Protein AF-A0A7C7UW87-F1 (afdb_monomer)

Solvent-accessible surface area (backbone atoms only — not comparable to full-atom values): 5677 Å² total; per-residue (Å²): 132,85,72,82,74,76,59,34,58,95,61,98,50,56,70,60,52,50,53,50,52,52,52,53,52,50,53,49,49,60,57,50,72,76,54,95,52,79,64,54,57,56,52,51,52,54,50,51,51,52,52,47,51,54,26,46,54,48,50,44,93,74,79,80,83,76,81,72,90,71,81,81,86,82,82,80,84,73,82,79,79,77,80,81,84,130

Nearest PDB structures (foldseek):
  6igm-assembly1_H  TM=3.902E-01  e=5.536E+00  Homo sapiens

Structure (mmCIF, N/CA/C/O backbone):
data_AF-A0A7C7UW87-F1
#
_entry.id   AF-A0A7C7UW87-F1
#
loop_
_atom_site.group_PDB
_atom_site.id
_atom_site.type_symbol
_atom_site.label_atom_id
_atom_site.label_alt_id
_atom_site.label_comp_id
_atom_site.label_asym_id
_atom_site.label_entity_id
_atom_site.label_seq_id
_atom_site.pdbx_PDB_ins_code
_atom_site.Cartn_x
_atom_site.Cartn_y
_atom_site.Cartn_z
_atom_site.occupancy
_atom_site.B_iso_or_equiv
_atom_site.auth_seq_id
_atom_site.auth_comp_id
_atom_site.auth_asym_id
_atom_site.auth_atom_id
_atom_site.pdbx_PDB_model_num
ATOM 1 N N . MET A 1 1 ? 1.736 9.675 32.329 1.00 42.69 1 MET A N 1
ATOM 2 C CA . MET A 1 1 ? 2.293 9.352 31.001 1.00 42.69 1 MET A CA 1
ATOM 3 C C . MET A 1 1 ? 1.182 9.580 29.999 1.00 42.69 1 MET A C 1
ATOM 5 O O . MET A 1 1 ? 0.157 8.925 30.125 1.00 42.69 1 MET A O 1
ATOM 9 N N . TYR A 1 2 ? 1.322 10.563 29.112 1.00 44.75 2 TYR A N 1
ATOM 10 C CA . TYR A 1 2 ? 0.332 10.806 28.064 1.00 44.75 2 TYR A CA 1
ATOM 11 C C . TYR A 1 2 ? 0.465 9.686 27.036 1.00 44.75 2 TYR A C 1
ATOM 13 O O . TYR A 1 2 ? 1.549 9.486 26.491 1.00 44.75 2 TYR A O 1
ATOM 21 N N . GLY A 1 3 ? -0.603 8.900 26.895 1.00 48.22 3 GLY A N 1
ATOM 22 C CA . GLY A 1 3 ? -0.678 7.818 25.925 1.00 48.22 3 GLY A CA 1
ATOM 23 C C . GLY A 1 3 ? -0.441 8.369 24.528 1.00 48.22 3 GLY A C 1
ATOM 24 O O . GLY A 1 3 ? -0.861 9.484 24.225 1.00 48.22 3 GLY A O 1
ATOM 25 N N . GLU A 1 4 ? 0.271 7.600 23.711 1.00 56.00 4 GLU A N 1
ATOM 26 C CA . GLU A 1 4 ? 0.347 7.835 22.277 1.00 56.00 4 GLU A CA 1
ATOM 27 C C . GLU A 1 4 ? -1.088 7.956 21.754 1.00 56.00 4 GLU A C 1
ATOM 29 O O . GLU A 1 4 ? -1.817 6.967 21.691 1.00 56.00 4 GLU A O 1
ATOM 34 N N . GLU A 1 5 ? -1.522 9.183 21.458 1.00 52.72 5 GLU A N 1
ATOM 35 C CA . GLU A 1 5 ? -2.756 9.421 20.723 1.00 52.72 5 GLU A CA 1
ATOM 36 C C . GLU A 1 5 ? -2.670 8.589 19.448 1.00 52.72 5 GLU A C 1
ATOM 38 O O . GLU A 1 5 ? -1.752 8.771 18.641 1.00 52.72 5 GLU A O 1
ATOM 43 N N . GLU A 1 6 ? -3.596 7.639 19.305 1.00 58.03 6 GLU A N 1
ATOM 44 C CA . GLU A 1 6 ? -3.773 6.867 18.087 1.00 58.03 6 GLU A CA 1
ATOM 45 C C . GLU A 1 6 ? -3.940 7.849 16.921 1.00 58.03 6 GLU A C 1
ATOM 47 O O . GLU A 1 6 ? -5.016 8.398 16.691 1.00 58.03 6 GLU A O 1
ATOM 52 N N . ARG A 1 7 ? -2.854 8.122 16.193 1.00 53.50 7 ARG A N 1
ATOM 53 C CA . ARG A 1 7 ? -2.899 8.972 15.005 1.00 53.50 7 ARG A CA 1
ATOM 54 C C . ARG A 1 7 ? -3.622 8.198 13.912 1.00 53.50 7 ARG A C 1
ATOM 56 O O . ARG A 1 7 ? -3.010 7.392 13.223 1.00 53.50 7 ARG A O 1
ATOM 63 N N . GLY A 1 8 ? -4.920 8.425 13.784 1.00 56.56 8 GLY A N 1
ATOM 64 C CA . GLY A 1 8 ? -5.757 7.843 12.746 1.00 56.56 8 GLY A CA 1
ATOM 65 C C . GLY A 1 8 ? -7.208 8.270 12.914 1.00 56.56 8 GLY A C 1
ATOM 66 O O . GLY A 1 8 ? -7.645 8.602 14.015 1.00 56.56 8 GLY A O 1
ATOM 67 N N . LEU A 1 9 ? -7.975 8.274 11.823 1.00 58.38 9 LEU A N 1
ATOM 68 C CA . LEU A 1 9 ? -9.431 8.384 11.920 1.00 58.38 9 LEU A CA 1
ATOM 69 C C . LEU A 1 9 ? -9.924 7.241 12.830 1.00 58.38 9 LEU A C 1
ATOM 71 O O . LEU A 1 9 ? -9.584 6.082 12.593 1.00 58.38 9 LEU A O 1
ATOM 75 N N . GLY A 1 10 ? -10.674 7.555 13.891 1.00 56.41 10 GLY A N 1
ATOM 76 C CA . GLY A 1 10 ? -11.183 6.584 14.869 1.00 56.41 10 GLY A CA 1
ATOM 77 C C . GLY A 1 10 ? -12.235 5.652 14.265 1.00 56.41 10 GLY A C 1
ATOM 78 O O . GLY A 1 10 ? -13.429 5.825 14.491 1.00 56.41 10 GLY A O 1
ATOM 79 N N . ILE A 1 11 ? -11.799 4.696 13.448 1.00 62.50 11 ILE A N 1
ATOM 80 C CA . ILE A 1 11 ? -12.663 3.816 12.658 1.00 62.50 11 ILE A CA 1
ATOM 81 C C . ILE A 1 11 ? -12.778 2.446 13.327 1.00 62.50 11 ILE A C 1
ATOM 83 O O . ILE A 1 11 ? -11.783 1.860 13.746 1.00 62.50 11 ILE A O 1
ATOM 87 N N . TRP A 1 12 ? -13.999 1.909 13.388 1.00 61.22 12 TRP A N 1
ATOM 88 C CA . TRP A 1 12 ? -14.328 0.640 14.059 1.00 61.22 12 TRP A CA 1
ATOM 89 C C . TRP A 1 12 ? -13.911 -0.634 13.296 1.00 61.22 12 TRP A C 1
ATOM 91 O O . TRP A 1 12 ? -14.149 -1.732 13.782 1.00 61.22 12 TRP A O 1
ATOM 101 N N . PHE A 1 13 ? -13.289 -0.518 12.118 1.00 80.38 13 PHE A N 1
ATOM 102 C CA . PHE A 1 13 ? -12.938 -1.650 11.245 1.00 80.38 13 PHE A CA 1
ATOM 103 C C . PHE A 1 13 ? -11.473 -1.625 10.770 1.00 80.38 13 PHE A C 1
ATOM 105 O O . PHE A 1 13 ? -11.188 -1.958 9.620 1.00 80.38 13 PHE A O 1
ATOM 112 N N . LYS A 1 14 ? -10.531 -1.246 11.650 1.00 82.88 14 LYS A N 1
ATOM 113 C CA . LYS A 1 14 ? -9.084 -1.202 11.341 1.00 82.88 14 LYS A CA 1
ATOM 114 C C . LYS A 1 14 ? -8.579 -2.503 10.706 1.00 82.88 14 LYS A C 1
ATOM 116 O O . LYS A 1 14 ? -7.934 -2.437 9.666 1.00 82.88 14 LYS A O 1
ATOM 121 N N . ASP A 1 15 ? -8.978 -3.656 11.240 1.00 85.19 15 ASP A N 1
ATOM 122 C CA . ASP A 1 15 ? -8.617 -4.975 10.699 1.00 85.19 15 ASP A CA 1
ATOM 123 C C . ASP A 1 15 ? -9.121 -5.171 9.260 1.00 85.19 15 ASP A C 1
ATOM 125 O O . ASP A 1 15 ? -8.454 -5.766 8.418 1.00 85.19 15 ASP A O 1
ATOM 129 N N . GLY A 1 16 ? -10.309 -4.650 8.940 1.00 88.06 16 GLY A N 1
ATOM 130 C CA . GLY A 1 16 ? -10.857 -4.693 7.585 1.00 88.06 16 GLY A CA 1
ATOM 131 C C . GLY A 1 16 ? -10.033 -3.853 6.613 1.00 88.06 16 GLY A C 1
ATOM 132 O O . GLY A 1 16 ? -9.729 -4.302 5.511 1.00 88.06 16 GLY A O 1
ATOM 133 N N . ILE A 1 17 ? -9.622 -2.656 7.038 1.00 88.75 17 ILE A N 1
ATOM 134 C CA . ILE A 1 17 ? -8.748 -1.789 6.240 1.00 88.75 17 ILE A CA 1
ATOM 135 C C . ILE A 1 17 ? -7.376 -2.445 6.064 1.00 88.75 17 ILE A C 1
ATOM 137 O O . ILE A 1 17 ? -6.870 -2.477 4.948 1.00 88.75 17 ILE A O 1
ATOM 141 N N . GLU A 1 18 ? -6.789 -3.008 7.121 1.00 90.06 18 GLU A N 1
ATOM 142 C CA . GLU A 1 18 ? -5.508 -3.717 7.043 1.00 90.06 18 GLU A CA 1
ATOM 143 C C . GLU A 1 18 ? -5.565 -4.864 6.028 1.00 90.06 18 GLU A C 1
ATOM 145 O O . GLU A 1 18 ? -4.725 -4.933 5.131 1.00 90.06 18 GLU A O 1
ATOM 150 N N . ASN A 1 19 ? -6.603 -5.701 6.093 1.00 89.06 19 ASN A N 1
ATOM 151 C CA . ASN A 1 19 ? -6.802 -6.793 5.140 1.00 89.06 19 ASN A CA 1
ATOM 152 C C . ASN A 1 19 ? -6.952 -6.296 3.693 1.00 89.06 19 ASN A C 1
ATOM 154 O O . ASN A 1 19 ? -6.410 -6.909 2.774 1.00 89.06 19 ASN A O 1
ATOM 158 N N . ILE A 1 20 ? -7.643 -5.172 3.476 1.00 91.44 20 ILE A N 1
ATOM 159 C CA . ILE A 1 20 ? -7.751 -4.549 2.149 1.00 91.44 20 ILE A CA 1
ATOM 160 C C . ILE A 1 20 ? -6.374 -4.094 1.654 1.00 91.44 20 ILE A C 1
ATOM 162 O O . ILE A 1 20 ? -6.018 -4.366 0.509 1.00 91.44 20 ILE A O 1
ATOM 166 N N . LEU A 1 21 ? -5.586 -3.425 2.500 1.00 92.75 21 LEU A N 1
ATOM 167 C CA . LEU A 1 21 ? -4.250 -2.946 2.136 1.00 92.75 21 LEU A CA 1
ATOM 168 C C . LEU A 1 21 ? -3.303 -4.107 1.800 1.00 92.75 21 LEU A C 1
ATOM 170 O O . LEU A 1 21 ? -2.573 -4.025 0.812 1.00 92.75 21 LEU A O 1
ATOM 174 N N . LEU A 1 22 ? -3.363 -5.201 2.565 1.00 91.00 22 LEU A N 1
ATOM 175 C CA . LEU A 1 22 ? -2.599 -6.422 2.296 1.00 91.00 22 LEU A CA 1
ATOM 176 C C . LEU A 1 22 ? -3.003 -7.068 0.965 1.00 91.00 22 LEU A C 1
ATOM 178 O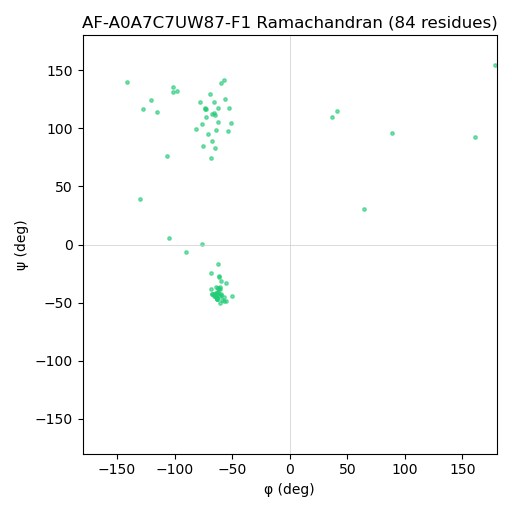 O . LEU A 1 22 ? -2.133 -7.373 0.151 1.00 91.00 22 LEU A O 1
ATOM 182 N N . ALA A 1 23 ? -4.305 -7.210 0.703 1.00 91.81 23 ALA A N 1
ATOM 183 C CA . ALA A 1 23 ? -4.803 -7.768 -0.555 1.00 91.81 23 ALA A CA 1
ATOM 184 C C . ALA A 1 23 ? -4.403 -6.911 -1.770 1.00 91.81 23 ALA A C 1
ATOM 186 O O . ALA A 1 23 ? -4.065 -7.436 -2.831 1.00 91.81 23 ALA A O 1
ATOM 187 N N . ILE A 1 24 ? -4.404 -5.583 -1.613 1.00 92.81 24 ILE A N 1
ATOM 188 C CA . ILE A 1 24 ? -3.953 -4.642 -2.643 1.00 92.81 24 ILE A CA 1
ATOM 189 C C . ILE A 1 24 ? -2.457 -4.827 -2.943 1.00 92.81 24 ILE A C 1
ATOM 191 O O . ILE A 1 24 ? -2.070 -4.848 -4.114 1.00 92.81 24 ILE A O 1
ATOM 195 N N . ASP A 1 25 ? -1.607 -4.975 -1.924 1.00 93.06 25 ASP A N 1
ATOM 196 C CA . ASP A 1 25 ? -0.170 -5.204 -2.131 1.00 93.06 25 ASP A CA 1
ATOM 197 C C . ASP A 1 25 ? 0.120 -6.576 -2.742 1.00 93.06 25 ASP A C 1
ATOM 199 O O . ASP A 1 25 ? 0.971 -6.681 -3.623 1.00 93.06 25 ASP A O 1
ATOM 203 N N . GLU A 1 26 ? -0.616 -7.614 -2.343 1.00 90.75 26 GLU A N 1
ATOM 204 C CA . GLU A 1 26 ? -0.503 -8.950 -2.931 1.00 90.75 26 GLU A CA 1
ATOM 205 C C . GLU A 1 26 ? -0.891 -8.950 -4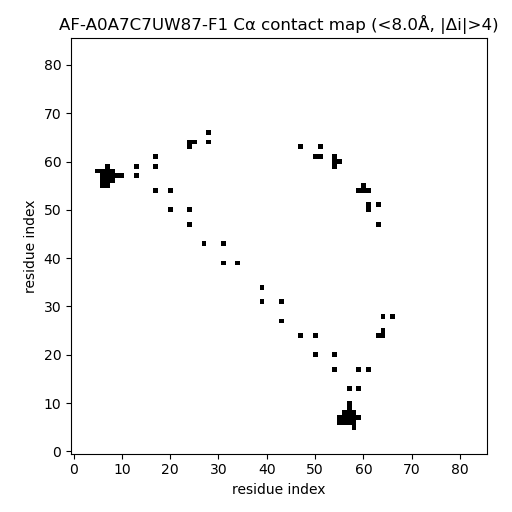.416 1.00 90.75 26 GLU A C 1
ATOM 207 O O . GLU A 1 26 ? -0.140 -9.449 -5.256 1.00 90.75 26 GLU A O 1
ATOM 212 N N . ALA A 1 27 ? -2.011 -8.314 -4.771 1.00 91.00 27 ALA A N 1
ATOM 213 C CA . ALA A 1 27 ? -2.418 -8.162 -6.165 1.00 91.00 27 ALA A CA 1
ATOM 214 C C . ALA A 1 27 ? -1.383 -7.365 -6.975 1.00 91.00 27 ALA A C 1
ATOM 216 O O . ALA A 1 27 ? -1.089 -7.691 -8.129 1.00 91.00 27 ALA A O 1
ATOM 217 N N . ASN A 1 28 ? -0.791 -6.333 -6.366 1.00 91.75 28 ASN A N 1
ATOM 218 C CA . ASN A 1 28 ? 0.281 -5.576 -6.993 1.00 91.75 28 ASN A CA 1
ATOM 219 C C . ASN A 1 28 ? 1.537 -6.433 -7.196 1.00 91.75 28 ASN A C 1
ATOM 221 O O . ASN A 1 28 ? 2.128 -6.372 -8.270 1.00 91.75 28 ASN A O 1
ATOM 225 N N . LEU A 1 29 ? 1.916 -7.252 -6.210 1.00 89.62 29 LEU A N 1
ATOM 226 C CA . LEU A 1 29 ? 3.022 -8.208 -6.302 1.00 89.62 29 LEU A CA 1
ATOM 227 C C . LEU A 1 29 ? 2.827 -9.218 -7.432 1.00 89.62 29 LEU A C 1
ATOM 229 O O . LEU A 1 29 ? 3.749 -9.420 -8.224 1.00 89.62 29 LEU A O 1
ATOM 233 N N . ASP A 1 30 ? 1.645 -9.827 -7.527 1.00 89.62 30 ASP A N 1
ATOM 234 C CA . ASP A 1 30 ? 1.333 -10.772 -8.602 1.00 89.62 30 ASP A CA 1
ATOM 235 C C . ASP A 1 30 ? 1.440 -10.098 -9.973 1.00 89.62 30 ASP A C 1
ATOM 237 O O . ASP A 1 30 ? 2.076 -10.632 -10.883 1.00 89.62 30 ASP A O 1
ATOM 241 N N . MET A 1 31 ? 0.902 -8.883 -10.104 1.00 88.81 31 MET A N 1
ATOM 242 C CA . MET A 1 31 ? 0.974 -8.112 -11.342 1.00 88.81 31 MET A CA 1
ATOM 243 C C . MET A 1 31 ? 2.422 -7.815 -11.735 1.00 88.81 31 MET A C 1
ATOM 245 O O . MET A 1 31 ? 2.821 -8.136 -12.855 1.00 88.81 31 MET A O 1
ATOM 249 N N . VAL A 1 32 ? 3.237 -7.284 -10.818 1.00 90.31 32 VAL A N 1
ATOM 250 C CA . VAL A 1 32 ? 4.630 -6.933 -11.129 1.00 90.31 32 VAL A CA 1
ATOM 251 C C . VAL A 1 32 ? 5.519 -8.141 -11.385 1.00 90.31 32 VAL A C 1
ATOM 253 O O . VAL A 1 32 ? 6.498 -8.018 -12.113 1.00 90.31 32 VAL A O 1
ATOM 256 N N . SER A 1 33 ? 5.175 -9.316 -10.848 1.00 86.88 33 SER A N 1
ATOM 257 C CA . SER A 1 33 ? 5.931 -10.554 -11.082 1.00 86.88 33 SER A CA 1
ATOM 258 C C . SER A 1 33 ? 5.951 -10.985 -12.555 1.00 86.88 33 SER A C 1
ATOM 260 O O . SER A 1 33 ? 6.792 -11.789 -12.956 1.00 86.88 33 SER A O 1
ATOM 262 N N . ARG A 1 34 ? 5.037 -10.435 -13.366 1.00 90.75 34 ARG A N 1
ATOM 263 C CA . ARG A 1 34 ? 4.889 -10.715 -14.799 1.00 90.75 34 ARG A CA 1
ATOM 264 C C . ARG A 1 34 ? 5.718 -9.785 -15.686 1.00 90.75 34 ARG A C 1
ATOM 266 O O . ARG A 1 34 ? 5.758 -9.997 -16.895 1.00 90.75 34 ARG A O 1
ATOM 273 N N . PHE A 1 35 ? 6.355 -8.766 -15.111 1.00 88.25 35 PHE A N 1
ATOM 274 C CA . PHE A 1 35 ? 7.123 -7.762 -15.841 1.00 88.25 35 PHE A CA 1
ATOM 275 C C . PHE A 1 35 ? 8.575 -7.762 -15.366 1.00 88.25 35 PHE A C 1
ATOM 277 O O . PHE A 1 35 ? 8.851 -7.550 -14.187 1.00 88.25 35 PHE A O 1
ATOM 284 N N . ASP A 1 36 ? 9.506 -7.946 -16.298 1.00 84.56 36 ASP A N 1
ATOM 285 C CA . ASP A 1 36 ? 10.943 -7.837 -16.037 1.00 84.56 36 ASP A CA 1
ATOM 286 C C . ASP A 1 36 ? 11.475 -6.539 -16.651 1.00 84.56 36 ASP A C 1
ATOM 288 O O . ASP A 1 36 ? 12.029 -6.519 -17.749 1.00 84.56 36 ASP A O 1
ATOM 292 N N . ALA A 1 37 ? 11.194 -5.421 -15.977 1.00 86.81 37 ALA A N 1
ATOM 293 C CA . ALA A 1 37 ? 11.614 -4.094 -16.411 1.00 86.81 37 ALA A CA 1
ATOM 294 C C . ALA A 1 37 ? 12.045 -3.229 -15.208 1.00 86.81 37 ALA A C 1
ATOM 296 O O . ALA A 1 37 ? 11.396 -3.271 -14.157 1.00 86.81 37 ALA A O 1
ATOM 297 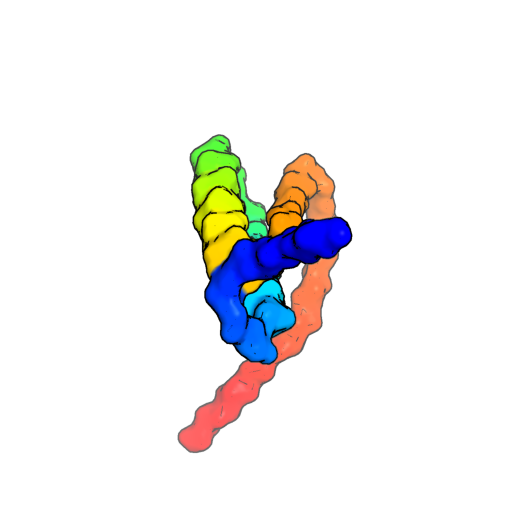N N . PRO A 1 38 ? 13.119 -2.424 -15.315 1.00 83.12 38 PRO A N 1
ATOM 298 C CA . PRO A 1 38 ? 13.598 -1.572 -14.221 1.00 83.12 38 PRO A CA 1
ATOM 299 C C . PRO A 1 38 ? 12.537 -0.616 -13.653 1.00 83.12 38 PRO A C 1
ATOM 301 O O . PRO A 1 38 ? 12.521 -0.345 -12.449 1.00 83.12 38 PRO A O 1
ATOM 304 N N . GLU A 1 39 ? 11.631 -0.138 -14.502 1.00 88.00 39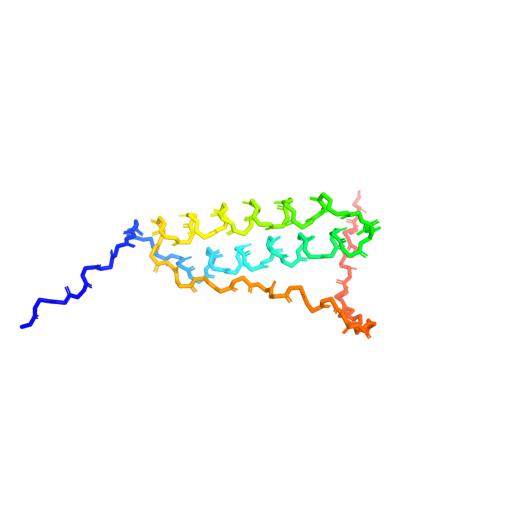 GLU A N 1
ATOM 305 C CA . GLU A 1 39 ? 10.535 0.779 -14.185 1.00 88.00 39 GLU A CA 1
ATOM 306 C C . GLU A 1 39 ? 9.554 0.175 -13.171 1.00 88.00 39 GLU A C 1
ATOM 308 O O . GLU A 1 39 ? 8.977 0.893 -12.351 1.00 88.00 39 GLU A O 1
ATOM 313 N N . VAL A 1 40 ? 9.437 -1.157 -13.145 1.00 88.06 40 VAL A N 1
ATOM 314 C CA . VAL A 1 40 ? 8.600 -1.908 -12.199 1.00 88.06 40 VAL A CA 1
ATOM 315 C C . VAL A 1 40 ? 9.027 -1.647 -10.753 1.00 88.06 40 VAL A C 1
ATOM 317 O O . VAL A 1 40 ? 8.190 -1.610 -9.851 1.00 88.06 40 VAL A O 1
ATOM 320 N N . ARG A 1 41 ? 10.319 -1.386 -10.511 1.00 84.56 41 ARG A N 1
ATOM 321 C CA . ARG A 1 41 ? 10.820 -1.044 -9.171 1.00 84.56 41 ARG A CA 1
ATOM 322 C C . ARG A 1 41 ? 10.304 0.310 -8.696 1.00 84.56 41 ARG A C 1
ATOM 324 O O . ARG A 1 41 ? 9.914 0.430 -7.537 1.00 84.56 41 ARG A O 1
ATOM 331 N N . ILE A 1 42 ? 10.296 1.311 -9.578 1.00 87.88 42 ILE A N 1
ATOM 332 C CA . ILE A 1 42 ? 9.795 2.659 -9.266 1.00 87.88 42 ILE A CA 1
ATOM 333 C C . ILE A 1 42 ? 8.282 2.597 -9.048 1.00 87.88 42 ILE A C 1
ATOM 335 O O . ILE A 1 42 ? 7.777 3.141 -8.067 1.00 87.88 42 ILE A O 1
ATOM 339 N N . TYR A 1 43 ? 7.574 1.854 -9.901 1.00 90.19 43 TYR A N 1
ATOM 340 C CA . TYR A 1 43 ? 6.152 1.576 -9.730 1.00 90.19 43 TYR A CA 1
ATOM 341 C C . TYR A 1 43 ? 5.852 0.935 -8.364 1.00 90.19 43 TYR A C 1
ATOM 343 O O . TYR A 1 43 ? 5.006 1.443 -7.627 1.00 90.19 43 TYR A O 1
ATOM 351 N N . ARG A 1 44 ? 6.600 -0.108 -7.964 1.00 89.56 44 ARG A N 1
ATOM 352 C CA . ARG A 1 44 ? 6.452 -0.755 -6.645 1.00 89.56 44 ARG A CA 1
ATOM 353 C C . ARG A 1 44 ? 6.688 0.205 -5.487 1.00 89.56 44 ARG A C 1
ATOM 355 O O . ARG A 1 44 ? 5.940 0.174 -4.514 1.00 89.56 44 ARG A O 1
ATOM 362 N N . GLN A 1 45 ? 7.705 1.058 -5.580 1.00 87.81 45 GLN A N 1
ATOM 363 C CA . GLN A 1 45 ? 7.991 2.051 -4.543 1.00 87.81 45 GLN A CA 1
ATOM 364 C C . GLN A 1 45 ? 6.855 3.069 -4.399 1.00 87.81 45 GLN A C 1
ATOM 366 O O . GLN A 1 45 ? 6.421 3.335 -3.280 1.00 87.81 45 GLN A O 1
ATOM 371 N N . GLY A 1 46 ? 6.339 3.594 -5.515 1.00 90.31 46 GLY A N 1
ATOM 372 C CA . GLY A 1 46 ? 5.210 4.528 -5.499 1.00 90.31 46 GLY A CA 1
ATOM 373 C C . GLY A 1 46 ? 3.939 3.896 -4.930 1.00 90.31 46 GLY A C 1
ATOM 374 O O . GLY A 1 46 ? 3.258 4.500 -4.104 1.00 90.31 46 GLY A O 1
ATOM 375 N N . PHE A 1 47 ? 3.660 2.647 -5.306 1.00 93.06 47 PHE A N 1
ATOM 376 C CA . PHE A 1 47 ? 2.499 1.913 -4.812 1.00 93.06 47 PHE A CA 1
ATOM 377 C C . PHE A 1 47 ? 2.601 1.627 -3.305 1.00 93.06 47 PHE A C 1
ATOM 379 O O . PHE A 1 47 ? 1.661 1.894 -2.559 1.00 93.06 47 PHE A O 1
ATOM 386 N N . ALA A 1 48 ? 3.770 1.190 -2.825 1.00 90.75 48 ALA A N 1
ATOM 387 C CA . ALA A 1 48 ? 4.016 0.980 -1.398 1.00 90.75 48 ALA A CA 1
ATOM 388 C C . ALA A 1 48 ? 3.898 2.281 -0.581 1.00 90.75 48 ALA A C 1
ATOM 390 O O . ALA A 1 48 ? 3.366 2.263 0.532 1.00 90.75 48 ALA A O 1
ATOM 391 N N . ALA A 1 49 ? 4.349 3.415 -1.129 1.00 91.19 49 ALA A N 1
ATOM 392 C CA . ALA A 1 49 ? 4.190 4.722 -0.494 1.00 91.19 49 ALA A CA 1
ATOM 393 C C . ALA A 1 49 ? 2.710 5.119 -0.367 1.00 91.19 49 ALA A C 1
ATOM 395 O O . ALA A 1 49 ? 2.295 5.592 0.690 1.00 91.19 49 ALA A O 1
ATOM 396 N N . ALA A 1 50 ? 1.901 4.866 -1.401 1.00 93.88 50 ALA A N 1
ATOM 397 C CA . ALA A 1 50 ? 0.463 5.124 -1.368 1.00 93.88 50 ALA A CA 1
ATOM 398 C C . ALA A 1 50 ? -0.251 4.261 -0.313 1.00 93.88 50 ALA A C 1
ATOM 400 O O . ALA A 1 50 ? -0.999 4.795 0.506 1.00 93.88 50 ALA A O 1
ATOM 401 N N . ILE A 1 51 ? 0.034 2.954 -0.265 1.00 92.94 51 ILE A N 1
ATOM 402 C CA . ILE A 1 51 ? -0.524 2.049 0.757 1.00 92.94 51 ILE A CA 1
ATOM 403 C C . ILE A 1 51 ? -0.129 2.513 2.166 1.00 92.94 51 ILE A C 1
ATOM 405 O O . ILE A 1 51 ? -0.974 2.590 3.056 1.00 92.94 51 ILE A O 1
ATOM 409 N N . SER A 1 52 ? 1.135 2.899 2.359 1.00 90.25 52 SER A N 1
ATOM 410 C CA . SER A 1 52 ? 1.634 3.391 3.651 1.00 90.25 52 SER A CA 1
ATOM 411 C C . SER A 1 52 ? 0.963 4.701 4.082 1.00 90.25 52 SER A C 1
ATOM 413 O O . SER A 1 52 ? 0.682 4.888 5.267 1.00 90.25 52 SER A O 1
ATOM 415 N N . ALA A 1 53 ? 0.669 5.604 3.141 1.00 90.62 53 ALA A N 1
ATOM 416 C CA . ALA A 1 53 ? -0.058 6.839 3.425 1.00 90.62 53 ALA A CA 1
ATOM 417 C C . ALA A 1 53 ? -1.488 6.552 3.909 1.00 90.62 53 ALA A C 1
ATOM 419 O O . ALA A 1 53 ? -1.927 7.124 4.907 1.00 90.62 53 ALA A O 1
ATOM 420 N N . VAL A 1 54 ? -2.184 5.616 3.255 1.00 90.94 54 VAL A N 1
ATOM 421 C CA . VAL A 1 54 ? -3.527 5.179 3.667 1.00 90.94 54 VAL A CA 1
ATOM 422 C C . VAL A 1 54 ? -3.486 4.502 5.038 1.00 90.94 54 VAL A C 1
ATOM 424 O O . VAL A 1 54 ? -4.281 4.843 5.910 1.00 90.94 54 VAL A O 1
ATOM 427 N N . ALA A 1 55 ? -2.521 3.609 5.272 1.00 89.88 55 ALA A N 1
ATOM 428 C CA . ALA A 1 55 ? -2.327 2.975 6.573 1.00 89.88 55 ALA A CA 1
ATOM 429 C C . ALA A 1 55 ? -2.118 4.014 7.686 1.00 89.88 55 ALA A C 1
ATOM 431 O O . ALA A 1 55 ? -2.771 3.955 8.726 1.00 89.88 55 ALA A O 1
ATOM 432 N N . THR A 1 56 ? -1.279 5.022 7.430 1.00 88.25 56 THR A N 1
ATOM 433 C CA . THR A 1 56 ? -1.016 6.124 8.367 1.00 88.25 56 THR A CA 1
ATOM 434 C C . THR A 1 56 ? -2.279 6.933 8.657 1.00 88.25 56 THR A C 1
ATOM 436 O O . THR A 1 56 ? -2.544 7.254 9.811 1.00 88.25 56 THR A O 1
ATOM 439 N N . ALA A 1 57 ? -3.096 7.226 7.640 1.00 87.62 57 ALA A N 1
ATOM 440 C CA . ALA A 1 57 ? -4.350 7.966 7.810 1.00 87.62 57 ALA A CA 1
ATOM 441 C C . ALA A 1 57 ? -5.355 7.245 8.729 1.00 87.62 57 ALA A C 1
ATOM 443 O O . ALA A 1 57 ? -6.175 7.887 9.391 1.00 87.62 57 ALA A O 1
ATOM 444 N N . PHE A 1 58 ? -5.269 5.916 8.803 1.00 86.38 58 PHE A N 1
ATOM 445 C CA . PHE A 1 58 ? -6.131 5.076 9.632 1.00 86.38 58 PHE A CA 1
ATOM 446 C C . PHE A 1 58 ? -5.450 4.541 10.902 1.00 86.38 58 PHE A C 1
ATOM 448 O O . PHE A 1 58 ? -6.054 3.756 11.633 1.00 86.38 58 PHE A O 1
ATOM 455 N N . GLY A 1 59 ? -4.217 4.968 11.197 1.00 85.12 59 GLY A N 1
ATOM 456 C CA . GLY A 1 59 ? -3.467 4.505 12.368 1.00 85.12 59 GLY A CA 1
ATOM 457 C C . GLY A 1 59 ? -3.132 3.012 12.334 1.00 85.12 59 GLY A C 1
ATOM 458 O O . GLY A 1 59 ? -3.060 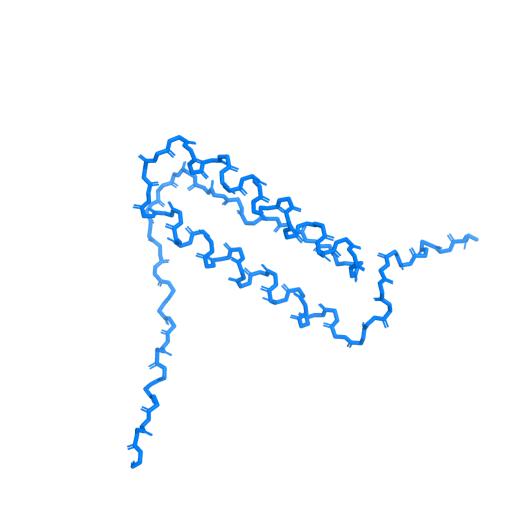2.369 13.379 1.00 85.12 59 GLY A O 1
ATOM 459 N N . ILE A 1 60 ? -2.958 2.452 11.137 1.00 86.69 60 ILE A N 1
ATOM 460 C CA . ILE A 1 60 ? -2.650 1.040 10.903 1.00 86.69 60 ILE A CA 1
ATOM 461 C C . ILE A 1 60 ? -1.146 0.887 10.703 1.00 86.69 60 ILE A C 1
ATOM 463 O O . ILE A 1 60 ? -0.523 1.606 9.918 1.00 86.69 60 ILE A O 1
ATOM 467 N N . ARG A 1 61 ? -0.549 -0.086 11.397 1.00 82.50 61 ARG A N 1
ATOM 468 C CA . ARG A 1 61 ? 0.849 -0.462 11.176 1.00 82.50 61 ARG A CA 1
ATOM 469 C C . ARG A 1 61 ? 0.936 -1.384 9.970 1.00 82.50 61 ARG A C 1
ATOM 471 O O . ARG A 1 61 ? 0.695 -2.575 10.083 1.00 82.50 61 ARG A O 1
ATOM 478 N N . TYR A 1 62 ? 1.306 -0.816 8.830 1.00 81.38 62 TYR A N 1
ATOM 479 C CA . TYR A 1 62 ? 1.476 -1.558 7.589 1.00 81.38 62 TYR A CA 1
ATOM 480 C C . TYR A 1 62 ? 2.952 -1.845 7.293 1.00 81.38 62 TYR A C 1
ATOM 482 O O . TYR A 1 62 ? 3.782 -0.934 7.313 1.00 81.38 62 TYR A O 1
ATOM 490 N N . ALA A 1 63 ? 3.273 -3.101 6.976 1.00 77.75 63 ALA A N 1
ATOM 491 C CA . ALA A 1 63 ? 4.586 -3.515 6.490 1.00 77.75 63 ALA A CA 1
ATOM 492 C C . ALA A 1 63 ? 4.451 -4.030 5.045 1.00 77.75 63 ALA A C 1
ATOM 494 O O . ALA A 1 63 ? 3.819 -5.065 4.841 1.00 77.75 63 ALA A O 1
ATOM 495 N N . PRO A 1 64 ? 5.037 -3.348 4.042 1.00 70.56 64 PRO A N 1
ATOM 496 C CA . PRO A 1 64 ? 4.954 -3.790 2.656 1.00 70.56 64 PRO A CA 1
ATOM 497 C C . PRO A 1 64 ? 5.560 -5.178 2.469 1.00 70.56 64 PRO A C 1
ATOM 499 O O . PRO A 1 64 ? 6.651 -5.472 2.974 1.00 70.56 64 PRO A O 1
ATOM 502 N N . SER A 1 65 ? 4.893 -6.003 1.670 1.00 68.69 65 SER A N 1
ATOM 503 C CA . SER A 1 65 ? 5.391 -7.313 1.286 1.00 68.69 65 SER A CA 1
ATOM 504 C C . SER A 1 65 ? 6.622 -7.120 0.400 1.00 68.69 65 SER A C 1
ATOM 506 O O . SER A 1 65 ? 6.572 -6.567 -0.706 1.00 68.69 65 SER A O 1
ATOM 508 N N . ARG A 1 66 ? 7.785 -7.520 0.924 1.00 61.19 66 ARG A N 1
ATOM 509 C CA . ARG A 1 66 ? 9.062 -7.373 0.223 1.00 61.19 66 ARG A CA 1
ATOM 510 C C . ARG A 1 66 ? 9.027 -8.275 -1.002 1.00 61.19 66 ARG A C 1
ATOM 512 O O . ARG A 1 66 ? 8.858 -9.484 -0.883 1.00 61.19 66 ARG A O 1
ATOM 519 N N . THR A 1 67 ? 9.223 -7.688 -2.177 1.00 51.69 67 THR A N 1
ATOM 520 C CA . THR A 1 67 ? 9.484 -8.452 -3.392 1.00 51.69 67 THR A CA 1
ATOM 521 C C . THR A 1 67 ? 10.812 -9.175 -3.184 1.00 51.69 67 THR A C 1
ATOM 523 O O . THR A 1 67 ? 11.877 -8.573 -3.313 1.00 51.69 67 THR A O 1
ATOM 526 N N . THR A 1 68 ? 10.771 -10.453 -2.808 1.00 42.66 68 THR A N 1
ATOM 527 C CA . THR A 1 68 ? 11.942 -11.324 -2.891 1.00 42.66 68 THR A CA 1
ATOM 528 C C . THR A 1 68 ? 12.228 -11.504 -4.374 1.00 42.66 68 THR A C 1
ATOM 530 O O . THR A 1 68 ? 11.695 -12.397 -5.028 1.00 42.66 68 THR A O 1
ATOM 533 N N . THR A 1 69 ? 13.035 -10.611 -4.943 1.00 45.97 69 THR A N 1
ATOM 534 C CA . THR A 1 69 ? 13.678 -10.829 -6.238 1.00 45.97 69 THR A CA 1
ATOM 535 C C . THR A 1 69 ? 14.638 -12.002 -6.068 1.00 45.97 69 THR A C 1
ATOM 537 O O . THR A 1 69 ? 15.809 -11.822 -5.749 1.00 45.97 69 THR A O 1
ATOM 540 N N . GLY A 1 70 ? 14.107 -13.220 -6.160 1.00 39.66 70 GLY A N 1
ATOM 541 C CA . GLY A 1 70 ? 14.867 -14.438 -5.931 1.00 39.66 70 GLY A CA 1
ATOM 542 C C . GLY A 1 70 ? 13.989 -15.650 -5.644 1.00 39.66 70 GLY A C 1
ATOM 543 O O . GLY A 1 70 ? 13.748 -15.975 -4.489 1.00 39.66 70 GLY A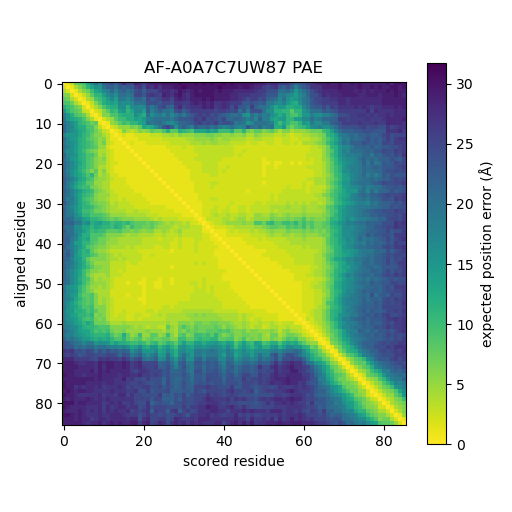 O 1
ATOM 544 N N . ARG A 1 71 ? 13.660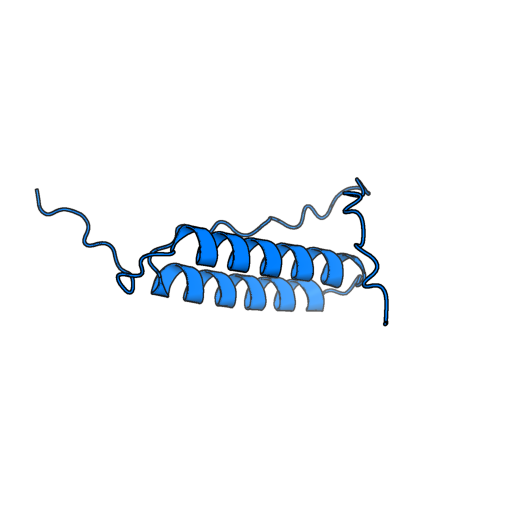 -16.374 -6.722 1.00 34.66 71 ARG A N 1
ATOM 545 C CA . ARG A 1 71 ? 13.279 -17.800 -6.763 1.00 34.66 71 ARG A CA 1
ATOM 546 C C . ARG A 1 71 ? 11.787 -18.143 -6.576 1.00 34.66 71 ARG A C 1
ATOM 548 O O . ARG A 1 71 ? 11.293 -18.336 -5.479 1.00 34.66 71 ARG A O 1
ATOM 555 N N . ALA A 1 72 ? 11.144 -18.306 -7.735 1.00 42.22 72 ALA A N 1
ATOM 556 C CA . ALA A 1 72 ? 10.162 -19.330 -8.109 1.00 42.22 72 ALA A CA 1
ATOM 557 C C . ALA A 1 72 ? 9.078 -19.768 -7.095 1.00 42.22 72 ALA A C 1
ATOM 559 O O 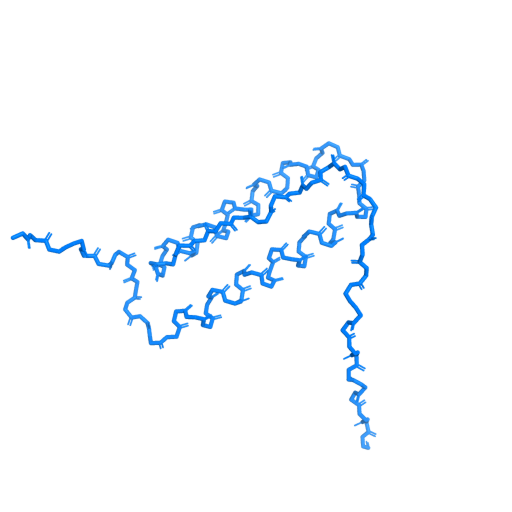. ALA A 1 72 ? 9.351 -20.491 -6.146 1.00 42.22 72 ALA A O 1
ATOM 560 N N . ARG A 1 73 ? 7.825 -19.462 -7.471 1.00 45.94 73 ARG A N 1
ATOM 561 C CA . ARG A 1 73 ? 6.580 -20.242 -7.289 1.00 45.94 73 ARG A CA 1
ATOM 562 C C . ARG A 1 73 ? 6.430 -21.033 -5.978 1.00 45.94 73 ARG A C 1
ATOM 564 O O . ARG A 1 73 ? 6.893 -22.163 -5.863 1.00 45.94 73 ARG A O 1
ATOM 571 N N . SER A 1 74 ? 5.517 -20.565 -5.133 1.00 37.22 74 SER A N 1
ATOM 572 C CA . SER A 1 74 ? 4.487 -21.458 -4.595 1.00 37.22 74 SER A CA 1
ATOM 573 C C . SER A 1 74 ? 3.124 -20.834 -4.832 1.00 37.22 74 SER A C 1
ATOM 575 O O . SER A 1 74 ? 2.834 -19.726 -4.402 1.00 37.22 74 SER A O 1
ATOM 577 N N . VAL A 1 75 ? 2.340 -21.548 -5.628 1.00 43.47 75 VAL A N 1
ATOM 578 C CA . VAL A 1 75 ? 1.002 -21.191 -6.074 1.00 43.47 75 VAL A CA 1
ATOM 579 C C . VAL A 1 75 ? 0.076 -21.359 -4.872 1.00 43.47 75 VAL A C 1
ATOM 581 O O . VAL A 1 75 ? -0.164 -22.490 -4.452 1.00 43.47 75 VAL A O 1
ATOM 584 N N . VAL A 1 76 ? -0.430 -20.266 -4.299 1.00 44.09 76 VAL A N 1
ATOM 585 C CA . VAL A 1 76 ? -1.569 -20.353 -3.379 1.00 44.09 76 VAL A CA 1
ATOM 586 C C . VAL A 1 76 ? -2.803 -20.560 -4.248 1.00 44.09 76 VAL A C 1
ATOM 588 O O . VAL A 1 76 ? -3.269 -19.666 -4.947 1.00 44.09 76 VAL A O 1
ATOM 591 N N . ASN A 1 77 ? -3.273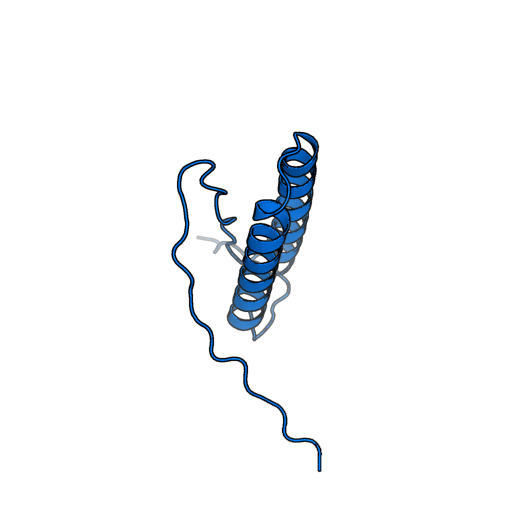 -21.802 -4.273 1.00 41.50 77 ASN A N 1
ATOM 592 C CA . ASN A 1 77 ? -4.441 -22.225 -5.026 1.00 41.50 77 ASN A CA 1
ATOM 593 C C . ASN A 1 77 ? -5.699 -21.742 -4.282 1.00 41.50 77 ASN A C 1
ATOM 595 O O . ASN A 1 77 ? -6.248 -22.468 -3.455 1.00 41.50 77 ASN A O 1
ATOM 599 N N . LEU A 1 78 ? -6.125 -20.498 -4.512 1.00 44.09 78 LEU A N 1
ATOM 600 C CA . LEU A 1 78 ? -7.426 -20.030 -4.033 1.00 44.09 78 LEU A CA 1
ATOM 601 C C . LEU A 1 78 ? -8.515 -20.584 -4.968 1.00 44.09 78 LEU A C 1
ATOM 603 O O . LEU A 1 78 ? -8.453 -20.343 -6.176 1.00 44.09 78 LEU A O 1
ATOM 607 N N . PRO A 1 79 ? -9.507 -21.339 -4.461 1.00 38.22 79 PRO A N 1
ATOM 608 C CA . PRO A 1 79 ? -10.575 -21.859 -5.300 1.00 38.22 79 PRO A CA 1
ATOM 609 C C . PRO A 1 79 ? -11.416 -20.692 -5.827 1.00 38.22 79 PRO A C 1
ATOM 611 O O . PRO A 1 79 ? -12.106 -20.009 -5.069 1.00 38.22 79 PRO A O 1
ATOM 614 N N . VAL A 1 80 ? -11.366 -20.475 -7.142 1.00 50.97 80 VAL A N 1
ATOM 615 C CA . VAL A 1 80 ? -12.262 -19.555 -7.849 1.00 50.97 80 VAL A CA 1
ATOM 616 C C . VAL A 1 80 ? -13.685 -20.086 -7.683 1.00 50.97 80 VAL A C 1
ATOM 618 O O . VAL A 1 80 ? -14.055 -21.090 -8.295 1.00 50.97 80 VAL A O 1
ATOM 621 N N . ARG A 1 81 ? -14.494 -19.439 -6.835 1.00 50.00 81 ARG A N 1
ATOM 622 C CA . ARG A 1 81 ? -15.938 -19.693 -6.804 1.00 50.00 81 ARG A CA 1
ATOM 623 C C . ARG A 1 81 ? -16.518 -19.252 -8.146 1.00 50.00 81 ARG A C 1
ATOM 625 O O . ARG A 1 81 ? -16.543 -18.064 -8.456 1.00 50.00 81 ARG A O 1
ATOM 632 N N . LYS A 1 82 ? -16.963 -20.228 -8.935 1.00 42.22 82 LYS A N 1
ATOM 633 C CA . LYS A 1 82 ? -17.832 -20.017 -10.093 1.00 42.22 82 LYS A CA 1
ATOM 634 C C . LYS A 1 82 ? -19.137 -19.416 -9.568 1.00 42.22 82 LYS A C 1
ATOM 636 O O . LYS A 1 82 ? -19.809 -20.052 -8.761 1.00 42.22 82 LYS A O 1
ATOM 641 N N . TRP A 1 83 ? -19.467 -18.199 -9.980 1.00 42.72 83 TRP A N 1
ATOM 642 C CA . TRP A 1 83 ? -20.830 -17.701 -9.843 1.00 42.72 83 TRP A CA 1
ATOM 643 C C . TRP A 1 83 ? -21.664 -18.423 -10.901 1.00 42.72 83 TRP A C 1
ATOM 645 O O . TRP A 1 83 ? -21.342 -18.354 -12.086 1.00 42.72 83 TRP A O 1
ATOM 655 N N . GLU A 1 84 ? -22.649 -19.203 -10.463 1.00 48.34 84 GLU A N 1
ATOM 656 C CA . GLU A 1 84 ? -23.640 -19.796 -11.357 1.00 48.34 84 GLU A CA 1
ATOM 657 C C . GLU A 1 84 ? -24.589 -18.685 -11.814 1.00 48.34 84 GLU A C 1
ATOM 659 O O . GLU A 1 84 ? -25.253 -18.043 -10.998 1.00 48.34 84 GLU A O 1
ATOM 664 N N . GLU A 1 85 ? -24.588 -18.420 -13.118 1.00 45.44 85 GLU A N 1
ATOM 665 C CA . GLU A 1 85 ? -25.589 -17.587 -13.779 1.00 45.44 85 GLU A CA 1
ATOM 666 C C . GLU A 1 85 ? -26.924 -18.343 -13.768 1.00 45.44 85 GLU A C 1
ATOM 668 O O . GLU A 1 85 ? -26.979 -19.531 -14.093 1.00 45.44 85 GLU A O 1
ATOM 673 N N . THR A 1 86 ? -27.968 -17.654 -13.307 1.00 56.88 86 THR A N 1
ATOM 674 C CA . THR A 1 86 ? -29.358 -18.130 -13.241 1.00 56.88 86 THR A CA 1
ATOM 675 C C . THR A 1 86 ? -30.052 -17.946 -14.583 1.00 56.88 86 THR A C 1
ATOM 677 O O . THR A 1 86 ? -29.755 -16.928 -15.248 1.00 56.88 86 THR A O 1
#

pLDDT: mean 72.73, std 20.06, range [34.66, 93.88]

Sequence (86 aa):
MYGEEERGLGIWFKDGIENILLAIDEANLDMVSRFDAPEVRIYRQGFAAAISAVATAFGIRYAPSRTTTGRARSVVNLPVRKWEET

Foldseek 3Di:
DDDDDLQADPDPPLVVLQVVLQVQLVVLLVVLVVDDDPVSVVVNVVSVVVSVVSCSRHSHDDDHDDNPPDDDDDDPDDDDPDDDDD

Secondary structure (DSSP, 8-state):
-------S---TTHHHHHHHHHHHHHHHHHHHTT---THHHHHHHHHHHHHHHHHHHTT----------S-----------PPPP-

Radius of gyration: 16.86 Å; Cα contacts (8 Å, |Δi|>4): 41; chains: 1; bounding box: 44×33×47 Å

Mean predicted aligned error: 12.91 Å